Protein AF-A0A2G4SIS1-F1 (afdb_monomer_lite)

Foldseek 3Di:
DDLPLPPDPPDDPVLVVLLVVLVVQLVVLVVVLCVLPPPDDPVPDDPLSVLVNVLSVLSNVLSVLLNVLSVVLQLDQVSQLCNQLVNLVSVLVNLLSVLVSLLVLLCVQVDPPDDQVPDPVSVVSVVLCVVSVVLSVQQVVQWDWDADSNRGIDTDGPCSSVVVVVVSSVVSVVVSVVSNVD

Structure (mmCIF, N/CA/C/O backbone):
data_AF-A0A2G4SIS1-F1
#
_entry.id   AF-A0A2G4SIS1-F1
#
loop_
_atom_site.group_PDB
_atom_site.id
_atom_site.type_symbol
_atom_site.label_atom_id
_atom_site.label_alt_id
_atom_site.label_comp_id
_atom_site.label_asym_id
_atom_site.label_entity_id
_atom_site.label_seq_id
_atom_site.pdbx_PDB_ins_code
_atom_site.Cartn_x
_atom_site.Cartn_y
_atom_site.Cartn_z
_atom_site.occupancy
_atom_site.B_iso_or_equiv
_atom_site.auth_seq_id
_atom_site.auth_comp_id
_atom_site.auth_asym_id
_atom_site.auth_atom_id
_atom_site.pdbx_PDB_model_num
ATOM 1 N N . MET A 1 1 ? 21.962 -3.592 -39.838 1.00 37.88 1 MET A N 1
ATOM 2 C CA . MET A 1 1 ? 22.804 -3.532 -38.623 1.00 37.88 1 MET A CA 1
ATOM 3 C C . MET A 1 1 ? 22.680 -4.882 -37.937 1.00 37.88 1 MET A C 1
ATOM 5 O O . MET A 1 1 ? 21.558 -5.377 -37.884 1.00 37.88 1 MET A O 1
ATOM 9 N N . PRO A 1 2 ? 23.788 -5.538 -37.568 1.00 36.59 2 PRO A N 1
ATOM 10 C CA . PRO A 1 2 ? 23.758 -6.927 -37.133 1.00 36.59 2 PRO A CA 1
ATOM 11 C C . PRO A 1 2 ? 23.025 -7.036 -35.794 1.00 36.59 2 PRO A C 1
ATOM 13 O O . PRO A 1 2 ? 23.248 -6.241 -34.886 1.00 36.59 2 PRO A O 1
ATOM 16 N N . ILE A 1 3 ? 22.136 -8.022 -35.703 1.00 45.38 3 ILE A N 1
ATOM 17 C CA . ILE A 1 3 ? 21.470 -8.433 -34.470 1.00 45.38 3 ILE A CA 1
ATOM 18 C C . ILE A 1 3 ? 22.521 -9.197 -33.661 1.00 45.38 3 ILE A C 1
ATOM 20 O O . ILE A 1 3 ? 22.703 -10.400 -33.830 1.00 45.38 3 ILE A O 1
ATOM 24 N N . THR A 1 4 ? 23.275 -8.490 -32.823 1.00 42.44 4 THR A N 1
ATOM 25 C CA . THR A 1 4 ? 24.039 -9.118 -31.744 1.00 42.44 4 THR A CA 1
ATOM 26 C C . THR A 1 4 ? 23.040 -9.649 -30.725 1.00 42.44 4 THR A C 1
ATOM 28 O O . THR A 1 4 ? 22.548 -8.905 -29.882 1.00 42.44 4 THR A O 1
ATOM 31 N N . ILE A 1 5 ? 22.725 -10.943 -30.823 1.00 48.41 5 ILE A N 1
ATOM 32 C CA . ILE A 1 5 ? 22.139 -11.718 -29.729 1.00 48.41 5 ILE A CA 1
ATOM 33 C C . ILE A 1 5 ? 23.216 -11.771 -28.636 1.00 48.41 5 ILE A C 1
ATOM 35 O O . ILE A 1 5 ? 24.057 -12.669 -28.612 1.00 48.41 5 ILE A O 1
ATOM 39 N N . ILE A 1 6 ? 23.252 -10.760 -27.768 1.00 47.78 6 ILE A N 1
ATOM 40 C CA . ILE A 1 6 ? 23.986 -10.847 -26.509 1.00 47.78 6 ILE A CA 1
ATOM 41 C C . ILE A 1 6 ? 23.133 -11.769 -25.641 1.00 47.78 6 ILE A C 1
ATOM 43 O O . ILE A 1 6 ? 22.176 -11.338 -25.010 1.00 47.78 6 ILE A O 1
ATOM 47 N N . SER A 1 7 ? 23.432 -13.067 -25.681 1.00 47.38 7 SER A N 1
ATOM 48 C CA . SER A 1 7 ? 22.955 -14.007 -24.672 1.00 47.38 7 SER A CA 1
ATOM 49 C C . SER A 1 7 ? 23.640 -13.631 -23.360 1.00 47.38 7 SER A C 1
ATOM 51 O O . SER A 1 7 ? 24.675 -14.206 -23.021 1.00 47.38 7 SER A O 1
ATOM 53 N N . SER A 1 8 ? 23.112 -12.639 -22.639 1.00 45.44 8 SER A N 1
ATOM 54 C CA . SER A 1 8 ? 23.436 -12.503 -21.226 1.00 45.44 8 SER A CA 1
ATOM 55 C C . SER A 1 8 ? 23.016 -13.806 -20.549 1.00 45.44 8 SER A C 1
ATOM 57 O O . SER A 1 8 ? 21.956 -14.376 -20.809 1.00 45.44 8 SER A O 1
ATOM 59 N N . THR A 1 9 ? 23.923 -14.368 -19.763 1.00 50.91 9 THR A N 1
ATOM 60 C CA . THR A 1 9 ? 23.692 -15.568 -18.967 1.00 50.91 9 THR A CA 1
ATOM 61 C C . THR A 1 9 ? 22.607 -15.276 -17.936 1.00 50.91 9 THR A C 1
ATOM 63 O O . THR A 1 9 ? 22.903 -14.844 -16.828 1.00 50.91 9 THR A O 1
ATOM 66 N N . GLN A 1 10 ? 21.346 -15.484 -18.304 1.00 55.84 10 GLN A N 1
ATOM 67 C CA . GLN A 1 10 ? 20.224 -15.392 -17.379 1.00 55.84 10 GLN A CA 1
ATOM 68 C C . GLN A 1 10 ? 20.322 -16.554 -16.371 1.00 55.84 10 GLN A C 1
ATOM 70 O O . GLN A 1 10 ? 20.465 -17.704 -16.803 1.00 55.84 10 GLN A O 1
ATOM 75 N N . PRO A 1 11 ? 20.250 -16.310 -15.045 1.00 63.62 11 PRO A N 1
ATOM 76 C CA . PRO A 1 11 ? 19.804 -15.085 -14.378 1.00 63.62 11 PRO A CA 1
ATOM 77 C C . PRO A 1 11 ? 20.931 -14.130 -13.958 1.00 63.62 11 PRO A C 1
ATOM 79 O O . PRO A 1 11 ? 21.941 -14.547 -13.391 1.00 63.62 11 PRO A O 1
ATOM 82 N N . ASP A 1 12 ? 20.683 -12.829 -14.113 1.00 76.50 12 ASP A N 1
ATOM 83 C CA . ASP A 1 12 ? 21.503 -11.794 -13.485 1.00 76.50 12 ASP A CA 1
ATOM 84 C C . ASP A 1 12 ? 21.413 -11.877 -11.956 1.00 76.50 12 ASP A C 1
ATOM 86 O O . ASP A 1 12 ? 20.371 -12.215 -11.381 1.00 76.50 12 ASP A O 1
ATOM 90 N N . GLY A 1 13 ? 22.492 -11.497 -11.265 1.00 83.25 13 GLY A N 1
ATOM 91 C CA . GLY A 1 13 ? 22.544 -11.528 -9.799 1.00 83.25 13 GLY A CA 1
ATOM 92 C C . GLY A 1 13 ? 21.432 -10.709 -9.126 1.00 83.25 13 GLY A C 1
ATOM 93 O O . GLY A 1 13 ? 20.926 -11.109 -8.078 1.00 83.25 13 GLY A O 1
ATOM 94 N N . GLY A 1 14 ? 21.000 -9.606 -9.750 1.00 83.12 14 GLY A N 1
ATOM 95 C CA . GLY A 1 14 ? 19.896 -8.774 -9.263 1.00 83.12 14 GLY A CA 1
ATOM 96 C C . GLY A 1 14 ? 18.536 -9.475 -9.323 1.00 83.12 14 GLY A C 1
ATOM 97 O O . GLY A 1 14 ? 17.776 -9.431 -8.355 1.00 83.12 14 GLY A O 1
ATOM 98 N N . GLU A 1 15 ? 18.246 -10.189 -10.414 1.00 83.50 15 GLU A N 1
ATOM 99 C CA . GLU A 1 15 ? 17.011 -10.968 -10.531 1.00 83.50 15 GLU A CA 1
ATOM 100 C C . GLU A 1 15 ? 16.983 -12.137 -9.550 1.00 83.50 15 GLU A C 1
ATOM 102 O O . GLU A 1 15 ? 15.949 -12.417 -8.939 1.00 83.50 15 GLU A O 1
ATOM 107 N N . LEU A 1 16 ? 18.119 -12.822 -9.385 1.00 88.00 16 LEU A N 1
ATOM 108 C CA . LEU A 1 16 ? 18.242 -13.916 -8.428 1.00 88.00 16 LEU A CA 1
ATOM 109 C C . LEU A 1 16 ? 18.005 -13.417 -6.997 1.00 88.00 16 LEU A C 1
ATOM 111 O O . LEU A 1 16 ? 17.224 -14.019 -6.260 1.00 88.00 16 LEU A O 1
ATOM 115 N N . ALA A 1 17 ? 18.617 -12.292 -6.620 1.00 89.69 17 ALA A N 1
ATOM 116 C CA . ALA A 1 17 ? 18.416 -11.679 -5.311 1.00 89.69 17 ALA A CA 1
ATOM 117 C C . ALA A 1 17 ? 16.946 -11.289 -5.082 1.00 89.69 17 ALA A C 1
ATOM 119 O O . ALA A 1 17 ? 16.380 -11.622 -4.039 1.00 89.69 17 ALA A O 1
ATOM 120 N N . ALA A 1 18 ? 16.294 -10.661 -6.068 1.00 89.06 18 ALA A N 1
ATOM 121 C CA . ALA A 1 18 ? 14.877 -10.305 -5.983 1.00 89.06 18 ALA A CA 1
ATOM 122 C C . ALA A 1 18 ? 13.976 -11.541 -5.802 1.00 89.06 18 ALA A C 1
ATOM 124 O O . ALA A 1 18 ? 13.067 -11.530 -4.970 1.00 89.06 18 ALA A O 1
ATOM 125 N N . LYS A 1 19 ? 14.255 -12.637 -6.523 1.00 90.50 19 LYS A N 1
ATOM 126 C CA . LYS A 1 19 ? 13.522 -13.908 -6.389 1.00 90.50 19 LYS A CA 1
ATOM 127 C C . LYS A 1 19 ? 13.690 -14.512 -4.993 1.00 90.50 19 LYS A C 1
ATOM 129 O O . LYS A 1 19 ? 12.699 -14.916 -4.388 1.00 90.50 19 LYS A O 1
ATOM 134 N N . LEU A 1 20 ? 14.909 -14.526 -4.450 1.00 93.62 20 LEU A N 1
ATOM 135 C CA . LEU A 1 20 ? 15.186 -15.046 -3.105 1.00 93.62 20 LEU A CA 1
ATOM 136 C C . LEU A 1 20 ? 14.490 -14.228 -2.007 1.00 93.62 20 LEU A C 1
ATOM 138 O O . LEU A 1 20 ? 13.889 -14.806 -1.101 1.00 93.62 20 LEU A O 1
ATOM 142 N N . VAL A 1 21 ? 14.513 -12.896 -2.105 1.00 93.69 21 VAL A N 1
ATOM 143 C CA . VAL A 1 21 ? 13.834 -12.006 -1.146 1.00 93.69 21 VAL A CA 1
ATOM 144 C C . VAL A 1 21 ? 12.315 -12.189 -1.198 1.00 93.69 21 VAL A C 1
ATOM 146 O O . VAL A 1 21 ? 11.660 -12.284 -0.156 1.00 93.69 21 VAL A O 1
ATOM 149 N N . SER A 1 22 ? 11.736 -12.290 -2.396 1.00 94.06 22 SER A N 1
ATOM 150 C CA . SER A 1 22 ? 10.300 -12.539 -2.564 1.00 94.06 22 SER A CA 1
ATOM 151 C C . SER A 1 22 ? 9.888 -13.913 -2.023 1.00 94.06 22 SER A C 1
ATOM 153 O O . SER A 1 22 ? 8.883 -14.021 -1.322 1.00 94.06 22 SER A O 1
ATOM 155 N N . LEU A 1 23 ? 10.700 -14.952 -2.245 1.00 94.38 23 LEU A N 1
ATOM 156 C CA . LEU A 1 23 ? 10.468 -16.280 -1.670 1.00 94.38 23 LEU A CA 1
ATOM 157 C C . LEU A 1 23 ? 10.498 -16.245 -0.142 1.00 94.38 23 LEU A C 1
ATOM 159 O O . LEU A 1 23 ? 9.550 -16.698 0.497 1.00 94.38 23 LEU A O 1
ATOM 163 N N . PHE A 1 24 ? 11.535 -15.651 0.445 1.00 95.88 24 PHE A N 1
ATOM 164 C CA . PHE A 1 24 ? 11.657 -15.535 1.895 1.00 95.88 24 PHE A CA 1
ATOM 165 C C . PHE A 1 24 ? 10.510 -14.724 2.518 1.00 95.88 24 PHE A C 1
ATOM 167 O O . PHE A 1 24 ? 9.927 -15.121 3.523 1.00 95.88 24 PHE A O 1
ATOM 174 N N . SER A 1 25 ? 10.130 -13.600 1.912 1.00 94.88 25 SER A N 1
ATOM 175 C CA . SER A 1 25 ? 9.014 -12.792 2.419 1.00 94.88 25 SER A CA 1
ATOM 176 C C . SER A 1 25 ? 7.668 -13.516 2.304 1.00 94.88 25 SER A C 1
ATOM 178 O O . SER A 1 25 ? 6.862 -13.449 3.233 1.00 94.88 25 SER A O 1
ATOM 180 N N . SER A 1 26 ? 7.427 -14.257 1.217 1.00 95.19 26 SER A N 1
ATOM 181 C CA . SER A 1 26 ? 6.195 -15.036 1.040 1.00 95.19 26 SER A CA 1
ATOM 182 C C . SER A 1 26 ? 6.049 -16.152 2.084 1.00 95.19 26 SER A C 1
ATOM 184 O O . SER A 1 26 ? 4.962 -16.324 2.644 1.00 95.19 26 SER A O 1
ATOM 186 N N . THR A 1 27 ? 7.139 -16.855 2.421 1.00 95.31 27 THR A N 1
ATOM 187 C CA . THR A 1 27 ? 7.121 -17.904 3.450 1.00 95.31 27 THR A CA 1
ATOM 188 C C . THR A 1 27 ? 6.870 -17.301 4.825 1.00 95.31 27 THR A C 1
ATOM 190 O O . THR A 1 27 ? 5.964 -17.753 5.526 1.00 95.31 27 THR A O 1
ATOM 193 N N . VAL A 1 28 ? 7.562 -16.215 5.180 1.00 96.12 28 VAL A N 1
ATOM 194 C CA . VAL A 1 28 ? 7.344 -15.500 6.447 1.00 96.12 28 VAL A CA 1
ATOM 195 C C . VAL A 1 28 ? 5.895 -15.024 6.575 1.00 96.12 28 VAL A C 1
ATOM 197 O O . VAL A 1 28 ? 5.261 -15.274 7.600 1.00 96.12 28 VAL A O 1
ATOM 200 N N . LEU A 1 29 ? 5.328 -14.398 5.538 1.00 94.44 29 LEU A N 1
ATOM 201 C CA . LEU A 1 29 ? 3.934 -13.939 5.555 1.00 94.44 29 LEU A CA 1
ATOM 202 C C . LEU A 1 29 ? 2.946 -15.098 5.733 1.00 94.44 29 LEU A C 1
ATOM 204 O O . LEU A 1 29 ? 1.999 -14.967 6.508 1.00 94.44 29 LEU A O 1
ATOM 208 N N . SER A 1 30 ? 3.182 -16.234 5.071 1.00 93.75 30 SER A N 1
ATOM 209 C CA . SER A 1 30 ? 2.323 -17.419 5.197 1.00 93.75 30 SER A CA 1
ATOM 210 C C . SER A 1 30 ? 2.350 -18.013 6.613 1.00 93.75 30 SER A C 1
ATOM 212 O O . SER A 1 30 ? 1.297 -18.323 7.175 1.00 93.75 30 SER A O 1
ATOM 214 N N . VAL A 1 31 ? 3.531 -18.081 7.238 1.00 95.25 31 VAL A N 1
ATOM 215 C CA . VAL A 1 31 ? 3.695 -18.562 8.618 1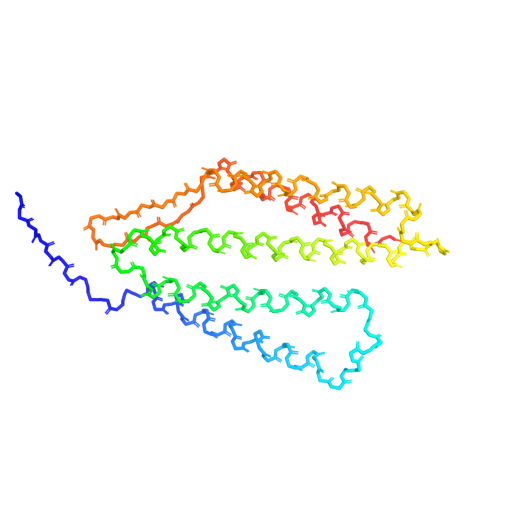.00 95.25 31 VAL A CA 1
ATOM 216 C C . VAL A 1 31 ? 3.018 -17.608 9.598 1.00 95.25 31 VAL A C 1
ATOM 218 O O . VAL A 1 31 ? 2.246 -18.046 10.450 1.00 95.25 31 VAL A O 1
ATOM 221 N N . LEU A 1 32 ? 3.246 -16.298 9.460 1.00 93.25 32 LEU A N 1
ATOM 222 C CA . LEU A 1 32 ? 2.619 -15.288 10.314 1.00 93.25 32 LEU A CA 1
ATOM 223 C C . LEU A 1 32 ? 1.093 -15.303 10.192 1.00 93.25 32 LEU A C 1
ATOM 225 O O . LEU A 1 32 ? 0.404 -15.189 11.207 1.00 93.25 32 LEU A O 1
ATOM 229 N N . TYR A 1 33 ? 0.565 -15.479 8.978 1.00 93.44 33 TYR A N 1
ATOM 230 C CA . TYR A 1 33 ? -0.869 -15.638 8.755 1.00 93.44 33 TYR A CA 1
ATOM 231 C C . TYR A 1 33 ? -1.408 -16.873 9.486 1.00 93.44 33 TYR A C 1
ATOM 233 O O . TYR A 1 33 ? -2.352 -16.750 10.268 1.00 93.44 33 TYR A O 1
ATOM 241 N N . GLY A 1 34 ? -0.755 -18.030 9.324 1.00 91.25 34 GLY A N 1
ATOM 242 C CA . GLY A 1 34 ? -1.124 -19.276 10.000 1.00 91.25 34 GLY A CA 1
ATOM 243 C C . GLY A 1 34 ? -1.148 -19.135 11.523 1.00 91.25 34 GLY A C 1
ATOM 244 O O . GLY A 1 34 ? -2.172 -19.411 12.151 1.00 91.25 34 GLY A O 1
ATOM 245 N N . VAL A 1 35 ? -0.074 -18.595 12.110 1.00 92.00 35 VAL A N 1
ATOM 246 C CA . VAL A 1 35 ? 0.022 -18.317 13.554 1.00 92.00 35 VAL A CA 1
ATOM 247 C C . VAL A 1 35 ? -1.085 -17.365 14.012 1.00 92.00 35 VAL A C 1
ATOM 249 O O . VAL A 1 35 ? -1.672 -17.561 15.074 1.00 92.00 35 VAL A O 1
ATOM 252 N N . LYS A 1 36 ? -1.421 -16.347 13.209 1.00 88.31 36 LYS A N 1
ATOM 253 C CA . LYS A 1 36 ? -2.461 -15.367 13.550 1.00 88.31 36 LYS A CA 1
ATOM 254 C C . LYS A 1 36 ? -3.874 -15.948 13.505 1.00 88.31 36 LYS A C 1
ATOM 256 O O . LYS A 1 36 ? -4.735 -15.485 14.252 1.00 88.31 36 LYS A O 1
ATOM 261 N N . THR A 1 37 ? -4.113 -16.921 12.630 1.00 90.56 37 THR A N 1
ATOM 262 C CA . THR A 1 37 ? -5.403 -17.614 12.484 1.00 90.56 37 THR A CA 1
ATOM 263 C C . THR A 1 37 ? -5.563 -18.827 13.400 1.00 90.56 37 THR A C 1
ATOM 265 O O . THR A 1 37 ? -6.666 -19.365 13.510 1.00 90.56 37 THR A O 1
ATOM 268 N N . TYR A 1 38 ? -4.494 -19.252 14.079 1.00 87.38 38 TYR A N 1
ATOM 269 C CA . TYR A 1 38 ? -4.519 -20.429 14.938 1.00 87.38 38 TYR A CA 1
ATOM 270 C C . TYR A 1 38 ? -5.528 -20.260 16.085 1.00 87.38 38 TYR A C 1
ATOM 272 O O . TYR A 1 38 ? -5.451 -19.313 16.866 1.00 87.38 38 TYR A O 1
ATOM 280 N N . ASN A 1 39 ? -6.479 -21.197 16.180 1.00 83.38 39 ASN A N 1
ATOM 281 C CA . ASN A 1 39 ? -7.523 -21.242 17.213 1.00 83.38 39 ASN A CA 1
ATOM 282 C C . ASN A 1 39 ? -8.468 -20.015 17.237 1.00 83.38 39 ASN A C 1
ATOM 284 O O . ASN A 1 39 ? -8.991 -19.617 18.278 1.00 83.38 39 ASN A O 1
ATOM 288 N N . VAL A 1 40 ? -8.701 -19.385 16.081 1.00 84.75 40 VAL A N 1
ATOM 289 C CA . VAL A 1 40 ? -9.606 -18.234 15.971 1.00 84.75 40 VAL A CA 1
ATOM 290 C C . VAL A 1 40 ? -11.002 -18.669 15.527 1.00 84.75 40 VAL A C 1
ATOM 292 O O . VAL A 1 40 ? -11.191 -19.240 14.456 1.00 84.75 40 VAL A O 1
ATOM 295 N N . GLN A 1 41 ? -12.021 -18.319 16.315 1.00 84.12 41 GLN A N 1
ATOM 296 C CA . GLN A 1 41 ? -13.419 -18.472 15.913 1.00 84.12 41 GLN A CA 1
ATOM 297 C C . GLN A 1 41 ? -13.837 -17.337 14.966 1.00 84.12 41 GLN A C 1
ATOM 299 O O . GLN A 1 41 ? -14.132 -16.221 15.404 1.00 84.12 41 GLN A O 1
ATOM 304 N N . PHE A 1 42 ? -13.904 -17.621 13.660 1.00 81.94 42 PHE A N 1
ATOM 305 C CA . PHE A 1 42 ? -14.175 -16.609 12.627 1.00 81.94 42 PHE A CA 1
ATOM 306 C C . PHE A 1 42 ? -15.502 -15.851 12.803 1.00 81.94 42 PHE A C 1
ATOM 308 O O . PHE A 1 42 ? -15.604 -14.683 12.431 1.00 81.94 42 PHE A O 1
ATOM 315 N N . LYS A 1 43 ? -16.504 -16.485 13.426 1.00 78.75 43 LYS A N 1
ATOM 316 C CA . LYS A 1 43 ? -17.851 -15.927 13.625 1.00 78.75 43 LYS A CA 1
ATOM 317 C C . LYS A 1 43 ? -17.886 -14.679 14.520 1.00 78.75 43 LYS A C 1
ATOM 319 O O . LYS A 1 43 ? -18.771 -13.848 14.354 1.00 78.75 43 LYS A O 1
ATOM 324 N N . TYR A 1 44 ? -16.930 -14.528 15.439 1.00 78.75 44 TYR A N 1
ATOM 325 C CA . TYR A 1 44 ? -16.900 -13.434 16.425 1.00 78.75 44 TYR A CA 1
ATOM 326 C C . TYR A 1 44 ? -15.759 -12.435 16.182 1.00 78.75 44 TYR A C 1
ATOM 328 O O . TYR A 1 44 ? -15.379 -11.668 17.070 1.00 78.75 44 TYR A O 1
ATOM 336 N N . LEU A 1 45 ? -15.170 -12.443 14.984 1.00 82.56 45 LEU A N 1
ATOM 337 C CA . LEU A 1 45 ? -14.076 -11.541 14.647 1.00 82.56 45 LEU A CA 1
ATOM 338 C C . LEU A 1 45 ? -14.563 -10.096 14.509 1.00 82.56 45 LEU A C 1
ATOM 340 O O . LEU A 1 45 ? -15.470 -9.791 13.737 1.00 82.56 45 LEU A O 1
ATOM 344 N N . SER A 1 46 ? -13.904 -9.182 15.225 1.00 86.19 46 SER A N 1
ATOM 345 C CA . SER A 1 46 ? -14.119 -7.749 15.044 1.00 86.19 46 SER A CA 1
ATOM 346 C C . SER A 1 46 ? -13.664 -7.295 13.654 1.00 86.19 46 SER A C 1
ATOM 348 O O . SER A 1 46 ? -12.730 -7.851 13.072 1.00 86.19 46 SER A O 1
ATOM 350 N N . TYR A 1 47 ? -14.290 -6.234 13.142 1.00 86.19 47 TYR A N 1
ATOM 351 C CA . TYR A 1 47 ? -13.970 -5.652 11.834 1.00 86.19 47 TYR A CA 1
ATOM 352 C C . TYR A 1 47 ? -12.472 -5.324 11.678 1.00 86.19 47 TYR A C 1
ATOM 354 O O . TYR A 1 47 ? -11.861 -5.651 10.664 1.00 86.19 47 TYR A O 1
ATOM 362 N N . SER A 1 48 ? -11.826 -4.796 12.726 1.00 86.12 48 SER A N 1
ATOM 363 C CA . SER A 1 48 ? -10.384 -4.514 12.701 1.00 86.12 48 SER A CA 1
ATOM 364 C C . SER A 1 48 ? -9.524 -5.768 12.511 1.00 86.12 48 SER A C 1
ATOM 366 O O . SER A 1 48 ? -8.447 -5.678 11.929 1.00 86.12 48 SER A O 1
ATOM 368 N N . ARG A 1 49 ? -9.951 -6.935 13.019 1.00 89.00 49 ARG A N 1
ATOM 369 C CA . ARG A 1 49 ? -9.205 -8.191 12.838 1.00 89.00 49 ARG A CA 1
ATOM 370 C C . ARG A 1 49 ? -9.364 -8.730 11.417 1.00 89.00 49 ARG A C 1
ATOM 372 O O . ARG A 1 49 ? -8.381 -9.209 10.865 1.00 89.00 49 ARG A O 1
ATOM 379 N N . TRP A 1 50 ? -10.543 -8.581 10.811 1.00 91.19 50 TRP A N 1
ATOM 380 C CA . TRP A 1 50 ? -10.760 -8.903 9.395 1.00 91.19 50 TRP A CA 1
ATOM 381 C C . TRP A 1 50 ? -9.846 -8.099 8.468 1.00 91.19 50 TRP A C 1
ATOM 383 O O . TRP A 1 50 ? -9.218 -8.678 7.587 1.00 91.19 50 TRP A O 1
ATOM 393 N N . LEU A 1 51 ? -9.696 -6.794 8.715 1.00 91.44 51 LEU A N 1
ATOM 394 C CA . LEU A 1 51 ? -8.787 -5.944 7.936 1.00 91.44 51 LEU A CA 1
ATOM 395 C C . LEU A 1 51 ? -7.320 -6.383 8.051 1.00 91.44 51 LEU A C 1
ATOM 397 O O . LEU A 1 51 ? -6.606 -6.382 7.055 1.00 91.44 51 LEU A O 1
ATOM 401 N N . ILE A 1 52 ? -6.873 -6.815 9.237 1.00 92.12 52 ILE A N 1
ATOM 402 C CA . ILE A 1 52 ? -5.515 -7.359 9.413 1.00 92.12 52 ILE A CA 1
ATOM 403 C C . ILE A 1 52 ? -5.343 -8.657 8.617 1.00 92.12 52 ILE A C 1
ATOM 405 O O . ILE A 1 52 ? -4.328 -8.832 7.951 1.00 92.12 52 ILE A O 1
ATOM 409 N N . LEU A 1 53 ? -6.316 -9.572 8.670 1.00 92.75 53 LEU A N 1
ATOM 410 C CA . LEU A 1 53 ? -6.248 -10.822 7.907 1.00 92.75 53 LEU A CA 1
ATOM 411 C C . LEU A 1 53 ? -6.196 -10.554 6.397 1.00 92.75 53 LEU A C 1
ATOM 413 O O . LEU A 1 53 ? -5.389 -11.163 5.700 1.00 92.75 53 LEU A O 1
ATOM 417 N N . LEU A 1 54 ? -6.993 -9.600 5.909 1.00 93.38 54 LEU A N 1
ATOM 418 C CA . LEU A 1 54 ? -6.959 -9.161 4.515 1.00 93.38 54 LEU A CA 1
ATOM 419 C C . LEU A 1 54 ? -5.603 -8.550 4.136 1.00 93.38 54 LEU A C 1
ATOM 421 O O . LEU A 1 54 ? -5.095 -8.824 3.053 1.00 93.38 54 LEU A O 1
ATOM 425 N N . LEU A 1 55 ? -4.991 -7.772 5.035 1.00 94.12 55 LEU A N 1
ATOM 426 C CA . LEU A 1 55 ? -3.672 -7.178 4.817 1.00 94.12 55 LEU A CA 1
ATOM 427 C C . LEU A 1 55 ? -2.594 -8.247 4.591 1.00 94.12 55 LEU A C 1
ATOM 429 O O . LEU A 1 55 ? -1.784 -8.113 3.673 1.00 94.12 55 LEU A O 1
ATOM 433 N N . TYR A 1 56 ? -2.602 -9.318 5.391 1.00 93.88 56 TYR A N 1
ATOM 434 C CA . TYR A 1 56 ? -1.674 -10.440 5.220 1.00 93.88 56 TYR A CA 1
ATOM 435 C C . TYR A 1 56 ? -1.854 -11.130 3.863 1.00 93.88 56 TYR A C 1
ATOM 437 O O . TYR A 1 56 ? -0.864 -11.399 3.187 1.00 93.88 56 TYR A O 1
ATOM 445 N N . ILE A 1 57 ? -3.102 -11.368 3.443 1.00 94.62 57 ILE A N 1
ATOM 446 C CA . ILE A 1 57 ? -3.412 -12.003 2.153 1.00 94.62 57 ILE A CA 1
ATOM 447 C C . ILE A 1 57 ? -2.955 -11.121 0.985 1.00 94.62 57 ILE A C 1
ATOM 449 O O . ILE A 1 57 ? -2.299 -11.615 0.072 1.00 94.62 57 ILE A O 1
ATOM 453 N N . LEU A 1 58 ? -3.249 -9.816 1.019 1.00 95.06 58 LEU A N 1
ATOM 454 C CA . LEU A 1 58 ? -2.830 -8.875 -0.027 1.00 95.06 58 LEU A CA 1
ATOM 455 C C . LEU A 1 58 ? -1.307 -8.755 -0.115 1.00 95.06 58 LEU A C 1
ATOM 457 O O . LEU A 1 58 ? -0.757 -8.754 -1.213 1.00 95.06 58 LEU A O 1
ATOM 461 N N . SER A 1 59 ? -0.624 -8.711 1.031 1.00 94.50 59 SER A N 1
ATOM 462 C CA . SER A 1 59 ? 0.841 -8.635 1.082 1.00 94.50 59 SER A CA 1
ATOM 463 C C . SER A 1 59 ? 1.485 -9.904 0.524 1.00 94.50 59 SER A C 1
ATOM 465 O O . SER A 1 59 ? 2.467 -9.827 -0.207 1.00 94.50 59 SER A O 1
ATOM 467 N N . TRP A 1 60 ? 0.915 -11.074 0.830 1.00 95.38 60 TRP A N 1
ATOM 468 C CA . TRP A 1 60 ? 1.361 -12.347 0.266 1.00 95.38 60 TRP A CA 1
ATOM 469 C C . TRP A 1 60 ? 1.113 -12.413 -1.246 1.00 95.38 60 TRP A C 1
ATOM 471 O O . TRP A 1 60 ? 2.004 -12.791 -2.002 1.00 95.38 60 TRP A O 1
ATOM 481 N N . ALA A 1 61 ? -0.062 -11.979 -1.709 1.00 94.88 61 ALA A N 1
ATOM 482 C CA . ALA A 1 61 ? -0.360 -11.913 -3.136 1.00 94.88 61 ALA A CA 1
ATOM 483 C C . ALA A 1 61 ? 0.610 -10.967 -3.863 1.00 94.88 61 ALA A C 1
ATOM 485 O O . ALA A 1 61 ? 1.107 -11.306 -4.931 1.00 94.88 61 ALA A O 1
ATOM 486 N N . PHE A 1 62 ? 0.942 -9.817 -3.271 1.00 94.06 62 PHE A N 1
ATOM 487 C CA . PHE A 1 62 ? 1.911 -8.874 -3.829 1.00 94.06 62 PHE A CA 1
ATOM 488 C C . PHE A 1 62 ? 3.303 -9.492 -4.015 1.00 94.06 62 PHE A C 1
ATOM 490 O O . PHE A 1 62 ? 3.880 -9.373 -5.097 1.00 94.06 62 PHE A O 1
ATOM 497 N N . THR A 1 63 ? 3.837 -10.188 -3.006 1.00 94.25 63 THR A N 1
ATOM 498 C CA . THR A 1 63 ? 5.176 -10.797 -3.099 1.00 94.25 63 THR A CA 1
ATOM 499 C C . THR A 1 63 ? 5.219 -11.948 -4.102 1.00 94.25 63 THR A C 1
ATOM 501 O O . THR A 1 63 ? 6.1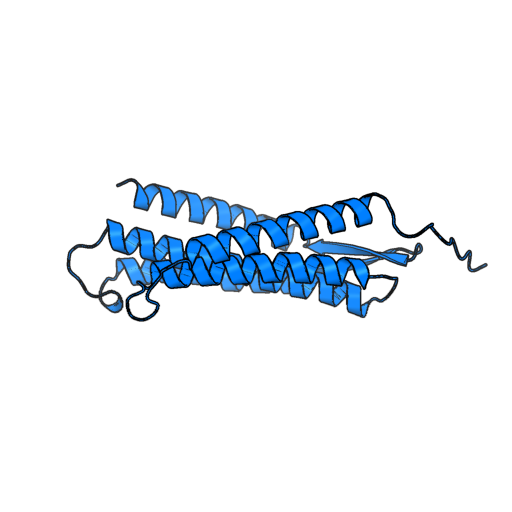67 -12.041 -4.885 1.00 94.25 63 THR A O 1
ATOM 504 N N . VAL A 1 64 ? 4.175 -12.781 -4.147 1.00 93.62 64 VAL A N 1
ATOM 505 C CA . VAL A 1 64 ? 4.062 -13.881 -5.118 1.00 93.62 64 VAL A CA 1
ATOM 506 C C . VAL A 1 64 ? 3.922 -13.350 -6.544 1.00 93.62 64 VAL A C 1
ATOM 508 O O . VAL A 1 64 ? 4.642 -13.798 -7.435 1.00 93.62 64 VAL A O 1
ATOM 511 N N . MET A 1 65 ? 3.048 -12.366 -6.769 1.00 93.12 65 MET A N 1
ATOM 512 C CA . MET A 1 65 ? 2.865 -11.777 -8.097 1.00 93.12 65 MET A CA 1
ATOM 513 C C . MET A 1 65 ? 4.147 -11.105 -8.584 1.00 93.12 65 MET A C 1
ATOM 515 O O . MET A 1 65 ? 4.545 -11.338 -9.720 1.00 93.12 65 MET A O 1
ATOM 519 N N . SER A 1 66 ? 4.838 -10.350 -7.726 1.00 90.94 66 SER A N 1
ATOM 520 C CA . SER A 1 66 ? 6.123 -9.729 -8.067 1.00 90.94 66 SER A CA 1
ATOM 521 C C . SER A 1 66 ? 7.165 -10.766 -8.514 1.00 90.94 66 SER A C 1
ATOM 523 O O . SER A 1 66 ? 7.792 -10.609 -9.560 1.00 90.94 66 SER A O 1
ATOM 525 N N . MET A 1 67 ? 7.289 -11.889 -7.795 1.00 91.31 67 MET A N 1
ATOM 526 C CA . MET A 1 67 ? 8.199 -12.979 -8.172 1.00 91.31 67 MET A CA 1
ATOM 527 C C . MET A 1 67 ? 7.864 -13.593 -9.543 1.00 91.31 67 MET A C 1
ATOM 529 O O . MET A 1 67 ? 8.764 -13.831 -10.358 1.00 91.31 67 MET A O 1
ATOM 533 N N . LEU A 1 68 ? 6.580 -13.869 -9.795 1.00 91.12 68 LEU A N 1
ATOM 534 C CA . LEU A 1 68 ? 6.117 -14.431 -11.065 1.00 91.12 68 LEU A CA 1
ATOM 535 C C . LEU A 1 68 ? 6.412 -13.471 -12.220 1.00 91.12 68 LEU A C 1
ATOM 537 O O . LEU A 1 68 ? 6.994 -13.870 -13.227 1.00 91.12 68 LEU A O 1
ATOM 541 N N . LEU A 1 69 ? 6.081 -12.196 -12.032 1.00 89.06 69 LEU A N 1
ATOM 542 C CA . LEU A 1 69 ? 6.230 -11.148 -13.033 1.00 89.06 69 LEU A CA 1
ATOM 543 C C . LEU A 1 69 ? 7.697 -10.929 -13.421 1.00 89.06 69 LEU A C 1
ATOM 545 O O . LEU A 1 69 ? 8.007 -10.942 -14.613 1.00 89.06 69 LEU A O 1
ATOM 549 N N . VAL A 1 70 ? 8.610 -10.878 -12.441 1.00 85.69 70 VAL A N 1
ATOM 550 C CA . VAL A 1 70 ? 10.067 -10.812 -12.677 1.00 85.69 70 VAL A CA 1
ATOM 551 C C . VAL A 1 70 ? 10.560 -12.000 -13.510 1.00 85.69 70 VAL A C 1
ATOM 553 O O . VAL A 1 70 ? 11.417 -11.840 -14.368 1.00 85.69 70 VAL A O 1
ATOM 556 N N . THR A 1 71 ? 10.002 -13.196 -13.315 1.00 85.75 71 THR A N 1
ATOM 557 C CA . THR A 1 71 ? 10.410 -14.395 -14.072 1.00 85.75 71 THR A CA 1
ATOM 558 C C . THR A 1 71 ? 9.889 -14.390 -15.513 1.00 85.75 71 THR A C 1
ATOM 560 O O . THR A 1 71 ? 10.520 -14.949 -16.406 1.00 85.75 71 THR A O 1
ATOM 563 N N . THR A 1 72 ? 8.746 -13.748 -15.759 1.00 84.94 72 THR A N 1
ATOM 564 C CA . THR A 1 72 ? 8.095 -13.691 -17.081 1.00 84.94 72 THR A CA 1
ATOM 565 C C . THR A 1 72 ? 8.545 -12.521 -17.960 1.00 84.94 72 THR A C 1
ATOM 567 O O . THR A 1 72 ? 8.046 -12.361 -19.078 1.00 84.94 72 THR A O 1
ATOM 570 N N . ASN A 1 73 ? 9.478 -11.697 -17.480 1.00 79.88 73 ASN A N 1
ATOM 571 C CA . ASN A 1 73 ? 9.871 -10.431 -18.096 1.00 79.88 73 ASN A CA 1
ATOM 572 C C . ASN A 1 73 ? 10.958 -10.564 -19.185 1.00 79.88 73 ASN A C 1
ATOM 574 O O . ASN A 1 73 ? 11.795 -9.684 -19.365 1.00 79.88 73 ASN A O 1
ATOM 578 N N . ASN A 1 74 ? 10.965 -11.685 -19.908 1.00 78.31 74 ASN A N 1
ATOM 579 C CA . ASN A 1 74 ? 12.035 -12.053 -20.833 1.00 78.31 74 ASN A CA 1
ATOM 580 C C . ASN A 1 74 ? 11.836 -11.423 -22.227 1.00 78.31 74 ASN A C 1
ATOM 582 O O . ASN A 1 74 ? 11.471 -12.113 -23.179 1.00 78.31 74 ASN A O 1
ATOM 586 N N . GLY A 1 75 ? 11.976 -10.098 -22.334 1.00 75.56 75 GLY A N 1
ATOM 587 C CA . GLY A 1 75 ? 11.837 -9.357 -23.597 1.00 75.56 75 GLY A CA 1
ATOM 588 C C . GLY A 1 75 ? 10.400 -9.196 -24.116 1.00 75.56 75 GLY A C 1
ATOM 589 O O . GLY A 1 75 ? 10.200 -8.746 -25.244 1.00 75.56 75 GLY A O 1
ATOM 590 N N . ASN A 1 76 ? 9.385 -9.543 -23.317 1.00 83.25 76 ASN A N 1
ATOM 591 C CA . ASN A 1 76 ? 7.979 -9.372 -23.686 1.00 83.25 76 ASN A CA 1
ATOM 592 C C . ASN A 1 76 ? 7.406 -8.065 -23.112 1.00 83.25 76 ASN A C 1
ATOM 594 O O . ASN A 1 76 ? 7.283 -7.905 -21.895 1.00 83.25 76 ASN A O 1
ATOM 598 N N . PHE A 1 77 ? 6.982 -7.153 -23.993 1.00 85.94 77 PHE A N 1
ATOM 599 C CA . PHE A 1 77 ? 6.409 -5.859 -23.602 1.00 85.94 77 PHE A CA 1
ATOM 600 C C . PHE A 1 77 ? 5.120 -6.002 -22.795 1.00 85.94 77 PHE A C 1
ATOM 602 O O . PHE A 1 77 ? 4.897 -5.257 -21.843 1.00 85.94 77 PHE A O 1
ATOM 609 N N . THR A 1 78 ? 4.284 -6.988 -23.122 1.00 87.88 78 THR A N 1
ATOM 610 C CA . THR A 1 78 ? 3.032 -7.212 -22.396 1.00 87.88 78 THR A CA 1
ATOM 611 C C . THR A 1 78 ? 3.302 -7.637 -20.956 1.00 87.88 78 THR A C 1
ATOM 613 O O . THR A 1 78 ? 2.683 -7.096 -20.044 1.00 87.88 78 THR A O 1
ATOM 616 N N . SER A 1 79 ? 4.264 -8.538 -20.729 1.00 88.56 79 SER A N 1
ATOM 617 C CA . SER A 1 79 ? 4.684 -8.923 -19.375 1.00 88.56 79 SER A CA 1
ATOM 618 C C . SER A 1 79 ? 5.235 -7.725 -18.597 1.00 88.56 79 SER A C 1
ATOM 620 O O . SER A 1 79 ? 4.890 -7.540 -17.433 1.00 88.56 79 SER A O 1
ATOM 622 N N . CYS A 1 80 ? 6.033 -6.876 -19.247 1.00 88.50 80 CYS A N 1
ATOM 623 C CA . CYS A 1 80 ? 6.603 -5.660 -18.663 1.00 88.50 80 CYS A CA 1
ATOM 624 C C . CYS A 1 80 ? 5.522 -4.663 -18.200 1.00 88.50 80 CYS A C 1
ATOM 626 O O . CYS A 1 80 ? 5.532 -4.199 -17.059 1.00 88.50 80 CYS A O 1
ATOM 628 N N . LEU A 1 81 ? 4.533 -4.386 -19.058 1.00 90.62 81 LEU A N 1
ATOM 629 C CA . LEU A 1 81 ? 3.406 -3.505 -18.741 1.00 90.62 81 LEU A CA 1
ATOM 630 C C . LEU A 1 81 ? 2.517 -4.089 -17.630 1.00 90.62 81 LEU A C 1
ATOM 632 O O . LEU A 1 81 ? 2.132 -3.387 -16.697 1.00 90.62 81 LEU A O 1
ATOM 636 N N . LEU A 1 82 ? 2.202 -5.385 -17.701 1.00 90.88 82 LEU A N 1
ATOM 637 C CA . LEU A 1 82 ? 1.417 -6.052 -16.662 1.00 90.88 82 LEU A CA 1
ATOM 638 C C . LEU A 1 82 ? 2.141 -6.041 -15.316 1.00 90.88 82 LEU A C 1
ATOM 640 O O . LEU A 1 82 ? 1.488 -5.916 -14.283 1.00 90.88 82 LEU A O 1
ATOM 644 N N . SER A 1 83 ? 3.473 -6.119 -15.328 1.00 90.94 83 SER A N 1
ATOM 645 C CA . SER A 1 83 ? 4.277 -6.101 -14.109 1.00 90.94 83 SER A CA 1
ATOM 646 C C . SER A 1 83 ? 4.069 -4.818 -13.311 1.00 90.94 83 SER A C 1
ATOM 648 O O . SER A 1 83 ? 3.759 -4.891 -12.123 1.00 90.94 83 SER A O 1
ATOM 650 N N . VAL A 1 84 ? 4.167 -3.659 -13.976 1.00 91.88 84 VAL A N 1
ATOM 651 C CA . VAL A 1 84 ? 3.963 -2.356 -13.326 1.00 91.88 84 VAL A CA 1
ATOM 652 C C . VAL A 1 84 ? 2.503 -2.144 -12.901 1.00 91.88 84 VAL A C 1
ATOM 654 O O . VAL A 1 84 ? 2.230 -1.725 -11.782 1.00 91.88 84 VAL A O 1
ATOM 657 N N . LEU A 1 85 ? 1.530 -2.523 -13.733 1.00 92.25 85 LEU A N 1
ATOM 658 C CA . LEU A 1 85 ? 0.115 -2.315 -13.402 1.00 92.25 85 LEU A CA 1
ATOM 659 C C . LEU A 1 85 ? -0.344 -3.178 -12.221 1.00 92.25 85 LEU A C 1
ATOM 661 O O . LEU A 1 85 ? -1.036 -2.696 -11.324 1.00 92.25 85 LEU A O 1
ATOM 665 N N . VAL A 1 86 ? 0.038 -4.456 -12.200 1.00 93.44 86 VAL A N 1
ATOM 666 C CA . VAL A 1 86 ? -0.341 -5.372 -11.117 1.00 93.44 86 VAL A CA 1
ATOM 667 C C . VAL A 1 86 ? 0.341 -4.974 -9.811 1.00 93.44 86 VAL A C 1
ATOM 669 O O . VAL A 1 86 ? -0.312 -5.013 -8.763 1.00 93.44 86 VAL A O 1
ATOM 672 N N . CYS A 1 87 ? 1.617 -4.563 -9.848 1.00 92.00 87 CYS A N 1
ATOM 673 C CA . CYS A 1 87 ? 2.296 -4.121 -8.634 1.00 92.00 87 CYS A CA 1
ATOM 674 C C . CYS A 1 87 ? 1.652 -2.855 -8.060 1.00 92.00 87 CYS A C 1
ATOM 676 O O . CYS A 1 87 ? 1.418 -2.801 -6.853 1.00 92.00 87 CYS A O 1
ATOM 678 N N . ASP A 1 88 ? 1.270 -1.900 -8.909 1.00 92.12 88 ASP A N 1
ATOM 679 C CA . ASP A 1 88 ? 0.635 -0.651 -8.484 1.00 92.12 88 ASP A CA 1
ATOM 680 C C . ASP A 1 88 ? -0.756 -0.893 -7.887 1.00 92.12 88 ASP A C 1
ATOM 682 O O . ASP A 1 88 ? -1.077 -0.379 -6.813 1.00 92.12 88 ASP A O 1
ATOM 686 N N . ILE A 1 89 ? -1.574 -1.740 -8.520 1.00 93.56 89 ILE A N 1
ATOM 687 C CA . ILE A 1 89 ? -2.911 -2.089 -8.017 1.00 93.56 89 ILE A CA 1
ATOM 688 C C . ILE A 1 89 ? -2.820 -2.764 -6.645 1.00 93.56 89 ILE A C 1
ATOM 690 O O . ILE A 1 89 ? -3.527 -2.375 -5.712 1.00 93.56 89 ILE A O 1
ATOM 694 N N . LEU A 1 90 ? -1.949 -3.766 -6.500 1.00 94.19 90 LEU A N 1
ATOM 695 C CA . LEU A 1 90 ? -1.784 -4.492 -5.239 1.00 94.19 90 LEU A CA 1
ATOM 696 C C . LEU A 1 90 ? -1.174 -3.608 -4.144 1.00 94.19 90 LEU A C 1
ATOM 698 O O . LEU A 1 90 ? -1.575 -3.705 -2.979 1.00 94.19 90 LEU A O 1
ATOM 702 N N . TYR A 1 91 ? -0.263 -2.703 -4.507 1.00 91.88 91 TYR A N 1
ATOM 703 C CA . TYR A 1 91 ? 0.278 -1.696 -3.600 1.00 91.88 91 TYR A CA 1
ATOM 704 C C . TYR A 1 91 ? -0.827 -0.774 -3.071 1.00 91.88 91 TYR A C 1
ATOM 706 O O . TYR A 1 91 ? -0.991 -0.620 -1.856 1.00 91.88 91 TYR A O 1
ATOM 714 N N . CYS A 1 92 ? -1.642 -0.209 -3.965 1.00 91.81 92 CYS A N 1
ATOM 715 C CA . CYS A 1 92 ? -2.737 0.681 -3.592 1.00 91.81 92 CYS A CA 1
ATOM 716 C C . CYS A 1 92 ? -3.813 -0.036 -2.774 1.00 91.81 92 CYS A C 1
ATOM 718 O O . CYS A 1 92 ? -4.265 0.506 -1.764 1.00 91.81 92 CYS A O 1
ATOM 720 N N . ALA A 1 93 ? -4.169 -1.272 -3.133 1.00 92.94 93 ALA A N 1
ATOM 721 C CA . ALA A 1 93 ? -5.091 -2.091 -2.351 1.00 92.94 93 ALA A CA 1
ATOM 722 C C . ALA A 1 93 ? -4.576 -2.301 -0.916 1.00 92.94 93 ALA A C 1
ATOM 724 O O . ALA A 1 93 ? -5.312 -2.090 0.049 1.00 92.94 93 ALA A O 1
ATOM 725 N N . THR A 1 94 ? -3.290 -2.634 -0.767 1.00 93.69 94 THR A N 1
ATOM 726 C CA . THR A 1 94 ? -2.641 -2.812 0.541 1.00 93.69 94 THR A CA 1
ATOM 727 C C . THR A 1 94 ? -2.691 -1.521 1.360 1.00 93.69 94 THR A C 1
ATOM 729 O O . THR A 1 94 ? -3.092 -1.544 2.525 1.00 93.69 94 THR A O 1
ATOM 732 N N . LYS A 1 95 ? -2.362 -0.373 0.753 1.00 91.31 95 LYS A N 1
ATOM 733 C CA . LYS A 1 95 ? -2.432 0.937 1.416 1.00 91.31 95 LYS A CA 1
ATOM 734 C C . LYS A 1 95 ? -3.847 1.275 1.876 1.00 91.31 95 LYS A C 1
ATOM 736 O O . LYS A 1 95 ? -4.028 1.608 3.045 1.00 91.31 95 LYS A O 1
ATOM 741 N N . ILE A 1 96 ? -4.855 1.125 1.018 1.00 91.06 96 ILE A N 1
ATOM 742 C CA . ILE A 1 96 ? -6.261 1.396 1.362 1.00 91.06 96 ILE A CA 1
ATOM 743 C C . ILE A 1 96 ? -6.701 0.564 2.576 1.00 91.06 96 ILE A C 1
ATOM 745 O O . ILE A 1 96 ? -7.330 1.097 3.492 1.00 91.06 96 ILE A O 1
ATOM 749 N N . VAL A 1 97 ? -6.328 -0.719 2.631 1.00 92.94 97 VAL A N 1
ATOM 750 C CA . VAL A 1 97 ? -6.647 -1.594 3.771 1.00 92.94 97 VAL A CA 1
ATOM 751 C C . VAL A 1 97 ? -5.938 -1.144 5.053 1.00 92.94 97 VAL A C 1
ATOM 753 O O . VAL A 1 97 ? -6.567 -1.134 6.114 1.00 92.94 97 VAL A O 1
ATOM 756 N N . ILE A 1 98 ? -4.673 -0.709 4.977 1.00 91.44 98 ILE A N 1
ATOM 757 C CA . ILE A 1 98 ? -3.947 -0.135 6.125 1.00 91.44 98 ILE A CA 1
ATOM 758 C C . ILE A 1 98 ? -4.672 1.107 6.653 1.00 91.44 98 ILE A C 1
ATOM 760 O O . ILE A 1 98 ? -4.899 1.215 7.858 1.00 91.44 98 ILE A O 1
ATOM 764 N N . TYR A 1 99 ? -5.092 2.020 5.774 1.00 88.38 99 TYR A N 1
ATOM 765 C CA . TYR A 1 99 ? -5.816 3.227 6.183 1.00 88.38 99 TYR A CA 1
ATOM 766 C C . TYR A 1 99 ? -7.184 2.920 6.780 1.00 88.38 99 TYR A C 1
ATOM 768 O O . TYR A 1 99 ? -7.530 3.472 7.824 1.00 88.38 99 TYR A O 1
ATOM 776 N N . ALA A 1 100 ? -7.936 1.992 6.190 1.00 89.88 100 ALA A N 1
ATOM 777 C CA . ALA A 1 100 ? -9.194 1.530 6.767 1.00 89.88 100 ALA A CA 1
ATOM 778 C C . ALA A 1 100 ? -8.987 0.947 8.177 1.00 89.88 100 ALA A C 1
ATOM 780 O O . ALA A 1 100 ? -9.771 1.217 9.090 1.00 89.88 100 ALA A O 1
ATOM 781 N N . TRP A 1 101 ? -7.905 0.189 8.380 1.00 90.50 101 TRP A N 1
ATOM 782 C CA . TRP A 1 101 ? -7.557 -0.371 9.684 1.00 90.50 101 TRP A CA 1
ATOM 783 C C . TRP A 1 101 ? -7.193 0.708 10.708 1.00 90.50 101 TRP A C 1
ATOM 785 O O . TRP A 1 101 ? -7.677 0.677 11.842 1.00 90.50 101 TRP A O 1
ATOM 795 N N . LEU A 1 102 ? -6.384 1.682 10.299 1.00 88.81 102 LEU A N 1
ATOM 796 C CA . LEU A 1 102 ? -5.982 2.833 11.099 1.00 88.81 102 LEU A CA 1
ATOM 797 C C . LEU A 1 102 ? -7.184 3.694 11.526 1.00 88.81 102 LEU A C 1
ATOM 799 O O . LEU A 1 102 ? -7.309 4.047 12.699 1.00 88.81 102 LEU A O 1
ATOM 803 N N . ILE A 1 103 ? -8.121 3.962 10.613 1.00 86.56 103 ILE A N 1
ATOM 804 C CA . ILE A 1 103 ? -9.355 4.708 10.906 1.00 86.56 103 ILE A CA 1
ATOM 805 C C . ILE A 1 103 ? -10.230 3.953 11.911 1.00 86.56 103 ILE A C 1
ATOM 807 O O . ILE A 1 103 ? -10.740 4.561 12.854 1.00 86.56 103 ILE A O 1
ATOM 811 N N . GLU A 1 104 ? -10.376 2.633 11.761 1.00 87.62 104 GLU A N 1
ATOM 812 C CA . GLU A 1 104 ? -11.111 1.816 12.735 1.00 87.62 104 GLU A CA 1
ATOM 813 C C . GLU A 1 104 ? -10.424 1.849 14.110 1.00 87.62 104 GLU A C 1
ATOM 815 O O . GLU A 1 104 ? -11.100 1.905 15.136 1.00 87.62 104 GLU A O 1
ATOM 820 N N . LYS A 1 105 ? -9.086 1.872 14.161 1.00 86.19 105 LYS A N 1
ATOM 821 C CA . LYS A 1 105 ? -8.337 2.020 15.417 1.00 86.19 105 LYS A CA 1
ATOM 822 C C . LYS A 1 105 ? -8.565 3.375 16.081 1.00 86.19 105 LYS A C 1
ATOM 824 O O . LYS A 1 105 ? -8.837 3.393 17.280 1.00 86.19 105 LYS A O 1
ATOM 829 N N . ILE A 1 106 ? -8.531 4.473 15.323 1.00 85.94 106 ILE A N 1
ATOM 830 C CA . ILE A 1 106 ? -8.889 5.805 15.838 1.00 85.94 106 ILE A CA 1
ATOM 831 C C . ILE A 1 106 ? -10.316 5.791 16.385 1.00 85.94 106 ILE A C 1
ATOM 833 O O . ILE A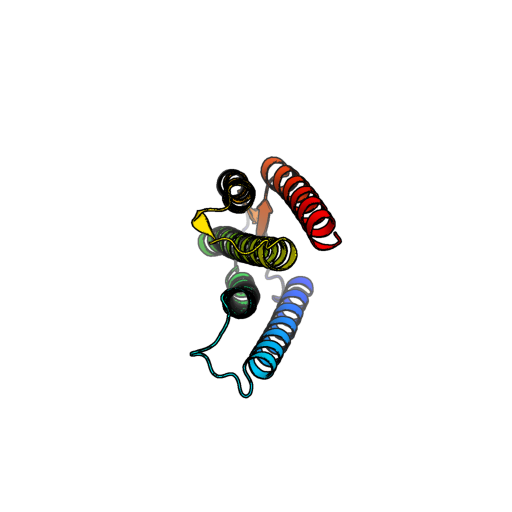 1 106 ? -10.563 6.312 17.468 1.00 85.94 106 ILE A O 1
ATOM 837 N N . TYR A 1 107 ? -11.260 5.192 15.654 1.00 83.25 107 TYR A N 1
ATOM 838 C CA . TYR A 1 107 ? -12.652 5.115 16.087 1.00 83.25 107 TYR A CA 1
ATOM 839 C C . TYR A 1 107 ? -12.789 4.380 17.422 1.00 83.25 107 TYR A C 1
ATOM 841 O O . TYR A 1 107 ? -13.455 4.886 18.317 1.00 83.25 107 TYR A O 1
ATOM 849 N N . VAL A 1 108 ? -12.129 3.228 17.579 1.00 84.31 108 VAL A N 1
ATOM 850 C CA . VAL A 1 108 ? -12.171 2.437 18.819 1.00 84.31 108 VAL A CA 1
ATOM 851 C C . VAL A 1 108 ? -11.596 3.207 20.014 1.00 84.31 108 VAL A C 1
ATOM 853 O O . VAL A 1 108 ? -12.170 3.125 21.094 1.00 84.31 108 VAL A O 1
ATOM 856 N N . VAL A 1 109 ? -10.504 3.959 19.833 1.00 80.94 109 VAL A N 1
ATOM 857 C CA . VAL A 1 109 ? -9.880 4.755 20.911 1.00 80.94 109 VAL A CA 1
ATOM 858 C C . VAL A 1 109 ? -10.697 6.011 21.232 1.00 80.94 109 VAL A C 1
ATOM 860 O O . VAL A 1 109 ? -10.891 6.349 22.393 1.00 80.94 109 VAL A O 1
ATOM 863 N N . SER A 1 110 ? -11.252 6.668 20.214 1.00 73.88 110 SER A N 1
ATOM 864 C CA . SER A 1 110 ? -12.022 7.908 20.363 1.00 73.88 110 SER A CA 1
ATOM 865 C C . SER A 1 110 ? -13.481 7.692 20.806 1.00 73.88 110 SER A C 1
ATOM 867 O O . SER A 1 110 ? -14.193 8.678 21.014 1.00 73.88 110 SER A O 1
ATOM 869 N N . ALA A 1 111 ? -13.980 6.453 20.881 1.00 59.50 111 ALA A N 1
ATOM 870 C CA . ALA A 1 111 ? -15.414 6.172 20.968 1.00 59.50 111 ALA A CA 1
ATOM 871 C C . ALA A 1 111 ? -16.069 6.544 22.313 1.00 59.50 111 ALA A C 1
ATOM 873 O O . ALA A 1 111 ? -16.192 5.743 23.238 1.00 59.50 111 ALA A O 1
ATOM 874 N N . THR A 1 112 ? -16.686 7.722 22.321 1.00 62.12 112 THR A N 1
ATOM 875 C CA . THR A 1 112 ? -17.901 8.067 23.064 1.00 62.12 112 THR A CA 1
ATOM 876 C C . THR A 1 112 ? -19.122 7.355 22.453 1.00 62.12 112 THR A C 1
ATOM 878 O O . THR A 1 112 ? -19.720 7.870 21.521 1.00 62.12 112 THR A O 1
ATOM 881 N N . ARG A 1 113 ? -19.477 6.151 22.938 1.00 60.12 113 ARG A N 1
ATOM 882 C CA . ARG A 1 113 ? -20.804 5.454 22.916 1.00 60.12 113 ARG A CA 1
ATOM 883 C C . ARG A 1 113 ? -21.773 5.573 21.700 1.00 60.12 113 ARG A C 1
ATOM 885 O O . ARG A 1 113 ? -22.939 5.213 21.838 1.00 60.12 113 ARG A O 1
ATOM 892 N N . GLN A 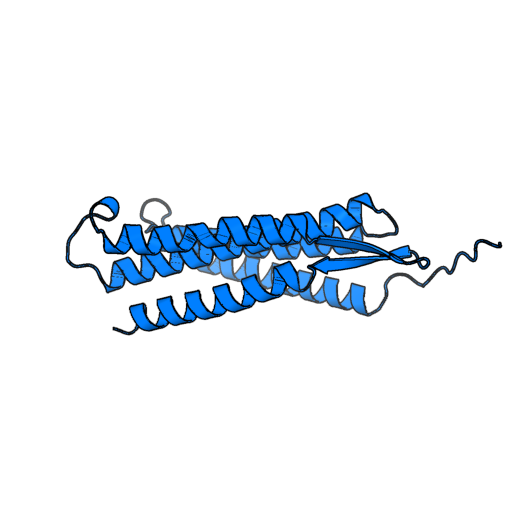1 114 ? -21.345 6.038 20.526 1.00 67.75 114 GLN A N 1
ATOM 893 C CA . GLN A 1 114 ? -22.180 6.288 19.339 1.00 67.75 114 GLN A CA 1
ATOM 894 C C . GLN A 1 114 ? -21.995 5.217 18.251 1.00 67.75 114 GLN A C 1
ATOM 896 O O . GLN A 1 114 ? -21.023 4.469 18.258 1.00 67.75 114 GLN A O 1
ATOM 901 N N . SER A 1 115 ? -22.938 5.141 17.304 1.00 69.69 115 SER A N 1
ATOM 902 C CA . SER A 1 115 ? -22.878 4.237 16.142 1.00 69.69 115 SER A CA 1
ATOM 903 C C . SER A 1 115 ? -21.916 4.750 15.053 1.00 69.69 115 SER A C 1
ATOM 905 O O . SER A 1 115 ? -21.854 5.955 14.795 1.00 69.69 115 SER A O 1
ATOM 907 N N . ARG A 1 116 ? -21.214 3.830 14.367 1.00 69.50 116 ARG A N 1
ATOM 908 C CA . ARG A 1 116 ? -20.141 4.095 13.376 1.00 69.50 116 ARG A CA 1
ATOM 909 C C . ARG A 1 116 ? -20.514 5.130 12.309 1.00 69.50 116 ARG A C 1
ATOM 911 O O . ARG A 1 116 ? -19.738 6.033 12.024 1.00 69.50 116 ARG A O 1
ATOM 918 N N . TRP A 1 117 ? -21.718 5.024 11.750 1.00 64.69 117 TRP A N 1
ATOM 919 C CA . TRP A 1 117 ? -22.194 5.882 10.654 1.00 64.69 117 TRP A CA 1
ATOM 920 C C . TRP A 1 117 ? -22.783 7.221 11.117 1.00 64.69 117 TRP A C 1
ATOM 922 O O . TRP A 1 117 ? -22.891 8.154 10.322 1.00 64.69 117 TRP A O 1
ATOM 932 N N . SER A 1 118 ? -23.137 7.328 12.401 1.00 70.56 118 SER A N 1
ATOM 933 C CA . SER A 1 118 ? -23.679 8.556 12.997 1.00 70.56 118 SER A CA 1
ATOM 934 C C . SER A 1 118 ? -22.571 9.560 13.329 1.00 70.56 118 SER A C 1
ATOM 936 O O . SER A 1 118 ? -22.780 10.774 13.320 1.00 70.56 118 SER A O 1
ATOM 938 N N . ASN A 1 119 ? -21.356 9.070 13.594 1.00 72.94 119 ASN A N 1
ATOM 939 C CA . ASN A 1 119 ? -20.267 9.918 14.045 1.00 72.94 119 ASN A CA 1
ATOM 940 C C . ASN A 1 119 ? -19.664 10.736 12.885 1.00 72.94 119 ASN A C 1
ATOM 942 O O . ASN A 1 119 ? -19.025 10.198 11.977 1.00 72.94 119 ASN A O 1
ATOM 946 N N . LYS A 1 120 ? -19.827 12.065 12.930 1.00 75.56 120 LYS A N 1
ATOM 947 C CA . LYS A 1 120 ? -19.289 12.990 11.915 1.00 75.56 120 LYS A CA 1
ATOM 948 C C . LYS A 1 120 ? -17.766 12.886 11.787 1.00 75.56 120 LYS A C 1
ATOM 950 O O . LYS A 1 120 ? -17.247 12.983 10.678 1.00 75.56 120 LYS A O 1
ATOM 955 N N . SER A 1 121 ? -17.061 12.608 12.885 1.00 74.00 121 SER A N 1
ATOM 956 C CA . SER A 1 121 ? -15.607 12.406 12.867 1.00 74.00 121 SER A CA 1
ATOM 957 C C . SER A 1 121 ? -15.195 11.150 12.096 1.00 74.00 121 SER A C 1
ATOM 959 O O . SER A 1 121 ? -14.175 11.169 11.414 1.00 74.00 121 SER A O 1
ATOM 961 N N . TYR A 1 122 ? -16.002 10.082 12.130 1.00 78.94 122 TYR A N 1
ATOM 962 C CA . TYR A 1 122 ? -15.738 8.875 11.340 1.00 78.94 122 TYR A CA 1
ATOM 963 C C . TYR A 1 122 ? -15.927 9.140 9.843 1.00 78.94 122 TYR A C 1
ATOM 965 O O . TYR A 1 122 ? -15.092 8.747 9.036 1.00 78.94 122 TYR A O 1
ATOM 973 N N . ARG A 1 123 ? -16.976 9.885 9.468 1.00 80.50 123 ARG A N 1
ATOM 974 C CA . ARG A 1 123 ? -17.218 10.280 8.069 1.00 80.50 123 ARG A CA 1
ATOM 975 C C . ARG A 1 123 ? -16.122 11.194 7.520 1.00 80.50 123 ARG A C 1
ATOM 977 O O . ARG A 1 123 ? -15.744 11.038 6.366 1.00 80.50 123 ARG A O 1
ATOM 984 N N . PHE A 1 124 ? -15.597 12.108 8.336 1.00 82.38 124 PHE A N 1
ATOM 985 C CA . PHE A 1 124 ? -14.463 12.950 7.951 1.00 82.38 124 PHE A CA 1
ATOM 986 C C . PHE A 1 124 ? -13.199 12.116 7.703 1.00 82.38 124 PHE A C 1
ATOM 988 O O . PHE A 1 124 ? -12.572 12.249 6.656 1.00 82.38 124 PHE A O 1
ATOM 995 N N . ASN A 1 125 ? -12.881 11.193 8.615 1.00 82.00 125 ASN A N 1
ATOM 996 C CA . ASN A 1 125 ? -11.750 10.278 8.449 1.00 82.00 125 ASN A CA 1
ATOM 997 C C . ASN A 1 125 ? -11.923 9.361 7.228 1.00 82.00 125 ASN A C 1
ATOM 999 O O . ASN A 1 125 ? -10.954 9.077 6.537 1.00 82.00 125 ASN A O 1
ATOM 1003 N N . LEU A 1 126 ? -13.153 8.939 6.920 1.00 81.44 126 LEU A N 1
ATOM 1004 C CA . LEU A 1 126 ? -13.452 8.193 5.699 1.00 81.44 126 LEU A CA 1
ATOM 1005 C C . LEU A 1 126 ? -13.288 9.063 4.441 1.00 81.44 126 LEU A C 1
ATOM 1007 O O . LEU A 1 126 ? -12.814 8.582 3.419 1.00 81.44 126 LEU A O 1
ATOM 1011 N N . GLY A 1 127 ? -13.613 10.355 4.518 1.00 80.81 127 GLY A N 1
ATOM 1012 C CA . GLY A 1 127 ? -13.324 11.329 3.461 1.00 80.81 127 GLY A CA 1
ATOM 1013 C C . GLY A 1 127 ? -11.826 11.480 3.175 1.00 80.81 127 GLY A C 1
ATOM 1014 O O . GLY A 1 127 ? -11.450 11.746 2.037 1.00 80.81 127 GLY A O 1
ATOM 1015 N N . LEU A 1 128 ? -10.964 11.210 4.160 1.00 81.19 128 LEU A N 1
ATOM 1016 C CA . LEU A 1 128 ? -9.511 11.148 3.983 1.00 81.19 128 LEU A CA 1
ATOM 1017 C C . LEU A 1 128 ? -9.065 9.963 3.095 1.00 81.19 128 LEU A C 1
ATOM 1019 O O . LEU A 1 128 ? -7.928 9.929 2.663 1.00 81.19 128 LEU A O 1
ATOM 1023 N N . LEU A 1 129 ? -9.922 8.992 2.763 1.00 82.00 129 LEU A N 1
ATOM 1024 C CA . LEU A 1 129 ? -9.595 7.970 1.751 1.00 82.00 129 LEU A CA 1
ATOM 1025 C C . LEU A 1 129 ? -9.838 8.448 0.313 1.00 82.00 129 LEU A C 1
ATOM 1027 O O . LEU A 1 129 ? -9.348 7.838 -0.632 1.00 82.00 129 LEU A O 1
ATOM 1031 N N . LEU A 1 130 ? -10.586 9.532 0.116 1.00 83.44 130 LEU A N 1
ATOM 1032 C CA . LEU A 1 130 ? -10.968 10.011 -1.213 1.00 83.44 130 LEU A CA 1
ATOM 1033 C C . LEU A 1 130 ? -9.764 10.509 -2.047 1.00 83.44 130 LEU A C 1
ATOM 1035 O O . LEU A 1 130 ? -9.675 10.142 -3.221 1.00 83.44 130 LEU A O 1
ATOM 1039 N N . PRO A 1 131 ? -8.780 11.240 -1.480 1.00 86.94 131 PRO A N 1
ATOM 1040 C CA . PRO A 1 131 ? -7.577 11.644 -2.212 1.00 86.94 131 PRO A CA 1
ATOM 1041 C C . PRO A 1 131 ? -6.714 10.460 -2.667 1.00 86.94 131 PRO A C 1
ATOM 1043 O O . PRO A 1 131 ? -6.039 10.565 -3.689 1.00 86.94 131 PRO A O 1
ATOM 1046 N N . TYR A 1 132 ? -6.768 9.316 -1.972 1.00 85.62 132 TYR A N 1
ATOM 1047 C CA . TYR A 1 132 ? -6.045 8.107 -2.387 1.00 85.62 132 TYR A CA 1
ATOM 1048 C C . TYR A 1 132 ? -6.491 7.603 -3.760 1.00 85.62 132 TYR A C 1
ATOM 1050 O O . TYR A 1 132 ? -5.665 7.112 -4.526 1.00 85.62 132 TYR A O 1
ATOM 1058 N N . ILE A 1 133 ? -7.774 7.763 -4.097 1.00 87.12 133 ILE A N 1
ATOM 1059 C CA . ILE A 1 133 ? -8.307 7.386 -5.411 1.00 87.12 133 ILE A CA 1
ATOM 1060 C C . ILE A 1 133 ? -7.690 8.273 -6.499 1.00 87.12 133 ILE A C 1
ATOM 1062 O O . ILE A 1 133 ? -7.275 7.772 -7.540 1.00 87.12 133 ILE A O 1
ATOM 1066 N N . ALA A 1 134 ? -7.563 9.579 -6.244 1.00 89.38 134 ALA A N 1
ATOM 1067 C CA . ALA A 1 134 ? -6.932 10.506 -7.182 1.00 89.38 134 ALA A CA 1
ATOM 1068 C C . ALA A 1 134 ? -5.440 10.189 -7.387 1.00 89.38 134 ALA A C 1
ATOM 1070 O O . ALA A 1 134 ? -4.963 10.190 -8.520 1.00 89.38 134 ALA A O 1
ATOM 1071 N N . ILE A 1 135 ? -4.718 9.857 -6.310 1.00 89.44 135 ILE A N 1
ATOM 1072 C CA . ILE A 1 135 ? -3.307 9.444 -6.380 1.00 89.44 135 ILE A CA 1
ATOM 1073 C C . ILE A 1 135 ? -3.162 8.145 -7.181 1.00 89.44 135 ILE A C 1
ATOM 1075 O O . ILE A 1 135 ? -2.275 8.050 -8.025 1.00 89.44 135 ILE A O 1
ATOM 1079 N N . PHE A 1 136 ? -4.051 7.172 -6.970 1.00 88.81 136 PHE A N 1
ATOM 1080 C CA . PHE A 1 136 ? -4.053 5.921 -7.727 1.00 88.81 136 PHE A CA 1
ATOM 1081 C C . PHE A 1 136 ? -4.235 6.158 -9.231 1.00 88.81 136 PHE A C 1
ATOM 1083 O O . PHE A 1 136 ? -3.477 5.624 -10.037 1.00 88.81 136 PHE A O 1
ATOM 1090 N N . VAL A 1 137 ? -5.180 7.019 -9.621 1.00 90.12 137 VAL A N 1
ATOM 1091 C CA . VAL A 1 137 ? -5.358 7.403 -11.031 1.00 90.12 137 VAL A CA 1
ATOM 1092 C C . VAL A 1 137 ? -4.091 8.064 -11.582 1.00 90.12 137 VAL A C 1
ATOM 1094 O O . VAL A 1 137 ? -3.681 7.765 -12.703 1.00 90.12 137 VAL A O 1
ATOM 1097 N N . LEU A 1 138 ? -3.427 8.907 -10.785 1.00 89.50 138 LEU A N 1
ATOM 1098 C CA . LEU A 1 138 ? -2.157 9.524 -11.163 1.00 89.50 138 LEU A CA 1
ATOM 1099 C C . LEU A 1 138 ? -1.064 8.476 -11.438 1.00 89.50 138 LEU A C 1
ATOM 1101 O O . LEU A 1 138 ? -0.353 8.595 -12.433 1.00 89.50 138 LEU A O 1
ATOM 1105 N N . MET A 1 139 ? -0.944 7.442 -10.599 1.00 87.38 139 MET A N 1
ATOM 1106 C CA . MET A 1 139 ? 0.033 6.360 -10.799 1.00 87.38 139 MET A CA 1
ATOM 1107 C C . MET A 1 139 ? -0.200 5.621 -12.118 1.00 87.38 139 MET A C 1
ATOM 1109 O O . MET A 1 139 ? 0.745 5.418 -12.875 1.00 87.38 139 MET A O 1
ATOM 1113 N N . ILE A 1 140 ? -1.460 5.305 -12.434 1.00 88.94 140 ILE A N 1
ATOM 1114 C CA . ILE A 1 140 ? -1.819 4.619 -13.681 1.00 88.94 140 ILE A CA 1
ATOM 1115 C C . ILE A 1 140 ? -1.496 5.480 -14.909 1.00 88.94 140 ILE A C 1
ATOM 1117 O O . ILE A 1 140 ? -1.028 4.957 -15.917 1.00 88.94 140 ILE A O 1
ATOM 1121 N N . ILE A 1 141 ? -1.698 6.798 -14.849 1.00 89.69 141 ILE A N 1
ATOM 1122 C CA . ILE A 1 141 ? -1.387 7.698 -15.973 1.00 89.69 141 ILE A CA 1
ATOM 1123 C C . ILE A 1 141 ? 0.130 7.857 -16.159 1.00 89.69 141 ILE A C 1
ATOM 1125 O O . ILE A 1 141 ? 0.618 7.874 -17.288 1.00 89.69 141 ILE A O 1
ATOM 1129 N N . TYR A 1 142 ? 0.883 7.965 -15.062 1.00 88.81 142 TYR A N 1
ATOM 1130 C CA . TYR A 1 142 ? 2.320 8.257 -15.074 1.00 88.81 142 TYR A CA 1
ATOM 1131 C C . TYR A 1 142 ? 3.224 7.014 -14.966 1.00 88.81 142 TYR A C 1
ATOM 1133 O O . TYR A 1 142 ? 4.396 7.137 -14.587 1.00 88.81 142 TYR A O 1
ATOM 1141 N N . HIS A 1 143 ? 2.717 5.834 -15.328 1.00 88.25 143 HIS A N 1
ATOM 1142 C CA . HIS A 1 143 ? 3.525 4.618 -15.405 1.00 88.25 143 HIS A CA 1
ATOM 1143 C C . HIS A 1 143 ? 4.598 4.725 -16.506 1.00 88.25 143 HIS A C 1
ATOM 1145 O O . HIS A 1 143 ? 4.422 5.372 -17.546 1.00 88.25 143 HIS A O 1
ATOM 1151 N N . ARG A 1 144 ? 5.746 4.089 -16.275 1.00 86.69 144 ARG A N 1
ATOM 1152 C CA . ARG A 1 144 ? 6.853 3.969 -17.227 1.00 86.69 144 ARG A CA 1
ATOM 1153 C C . ARG A 1 144 ? 7.246 2.500 -17.334 1.00 86.69 144 ARG A C 1
ATOM 1155 O O . ARG A 1 144 ? 7.682 1.900 -16.358 1.00 86.69 144 ARG A O 1
ATOM 1162 N N . ALA A 1 145 ? 7.099 1.942 -18.530 1.00 86.25 145 ALA A N 1
ATOM 1163 C CA . ALA A 1 145 ? 7.541 0.596 -18.870 1.00 86.25 145 ALA A CA 1
ATOM 1164 C C . ALA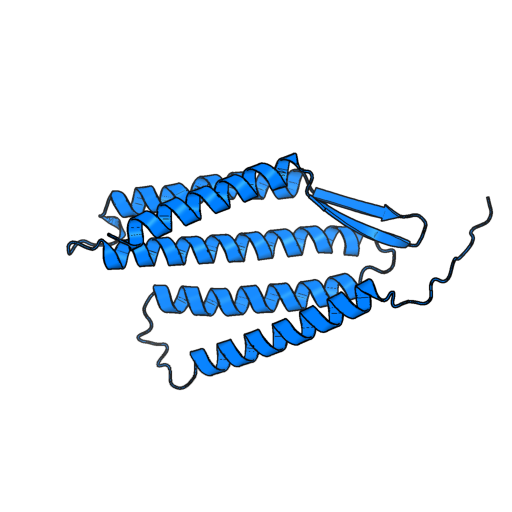 A 1 145 ? 8.259 0.660 -20.220 1.00 86.25 145 ALA A C 1
ATOM 1166 O O . ALA A 1 145 ? 7.647 1.030 -21.224 1.00 86.25 145 ALA A O 1
ATOM 1167 N N . TYR A 1 146 ? 9.557 0.359 -20.242 1.00 84.69 146 TYR A N 1
ATOM 1168 C CA . TYR A 1 146 ? 10.347 0.332 -21.472 1.00 84.69 146 TYR A CA 1
ATOM 1169 C C . TYR A 1 146 ? 11.289 -0.870 -21.493 1.00 84.69 146 TYR A C 1
ATOM 1171 O O . TYR A 1 146 ? 11.800 -1.297 -20.459 1.00 84.69 146 TYR A O 1
ATOM 1179 N N . ILE A 1 147 ? 11.489 -1.425 -22.689 1.00 84.62 147 ILE A N 1
ATOM 1180 C CA . ILE A 1 147 ? 12.416 -2.531 -22.930 1.00 84.62 147 ILE A CA 1
ATOM 1181 C C . ILE A 1 147 ? 13.707 -1.951 -23.490 1.00 84.62 147 ILE A C 1
ATOM 1183 O O . ILE A 1 147 ? 13.693 -1.224 -24.483 1.00 84.62 147 ILE A O 1
ATOM 1187 N N . GLU A 1 148 ? 14.814 -2.272 -22.838 1.00 81.00 148 GLU A N 1
ATOM 1188 C CA . GLU A 1 148 ? 16.151 -1.907 -23.277 1.00 81.00 148 GLU A CA 1
ATOM 1189 C C . GLU A 1 148 ? 16.606 -2.832 -24.428 1.00 81.00 148 GLU A C 1
ATOM 1191 O O . GLU A 1 148 ? 16.147 -3.974 -24.507 1.00 81.00 148 GLU A O 1
ATOM 1196 N N . PRO A 1 149 ? 17.520 -2.407 -25.326 1.00 76.56 149 PRO A N 1
ATOM 1197 C CA . PRO A 1 149 ? 17.965 -3.227 -26.462 1.00 76.56 149 PRO A CA 1
ATOM 1198 C C . PRO A 1 149 ? 18.565 -4.584 -26.071 1.00 76.56 149 PRO A C 1
ATOM 1200 O O . PRO A 1 149 ? 18.605 -5.501 -26.886 1.00 76.56 149 PRO A O 1
ATOM 1203 N N . ASN A 1 150 ? 19.002 -4.711 -24.818 1.00 71.94 150 ASN A N 1
ATOM 1204 C CA . ASN A 1 150 ? 19.545 -5.928 -24.224 1.00 71.94 150 ASN A CA 1
ATOM 1205 C C . ASN A 1 150 ? 18.456 -6.937 -23.790 1.00 71.94 150 ASN A C 1
ATOM 1207 O O . ASN A 1 150 ? 18.787 -7.997 -23.276 1.00 71.94 150 ASN A O 1
ATOM 1211 N N . GLY A 1 151 ? 17.167 -6.617 -23.969 1.00 74.62 151 GLY A N 1
ATOM 1212 C CA . GLY A 1 151 ? 16.034 -7.486 -23.620 1.00 74.62 151 GLY A CA 1
ATOM 1213 C C . GLY A 1 151 ? 15.489 -7.306 -22.197 1.00 74.62 151 GLY A C 1
ATOM 1214 O O . GLY A 1 151 ? 14.443 -7.871 -21.879 1.00 74.62 151 GLY A O 1
ATOM 1215 N N . TYR A 1 152 ? 16.139 -6.487 -21.363 1.00 79.06 152 TYR A N 1
ATOM 1216 C CA . TYR A 1 152 ? 15.680 -6.161 -20.010 1.00 79.06 152 TYR A CA 1
ATOM 1217 C C . TYR A 1 152 ? 14.526 -5.165 -20.032 1.00 79.06 152 TYR A C 1
ATOM 1219 O O . TYR A 1 152 ? 14.563 -4.171 -20.755 1.00 79.06 152 TYR A O 1
ATOM 1227 N N . CYS A 1 153 ? 13.516 -5.391 -19.197 1.00 85.19 153 CYS A N 1
ATOM 1228 C CA . CYS A 1 153 ? 12.444 -4.424 -19.001 1.00 85.19 153 CYS A CA 1
ATOM 1229 C C . CYS A 1 153 ? 12.663 -3.631 -17.716 1.00 85.19 153 CYS A C 1
ATOM 1231 O O . CYS A 1 153 ? 12.783 -4.189 -16.623 1.00 85.19 153 CYS A O 1
ATOM 1233 N N . ILE A 1 154 ? 12.66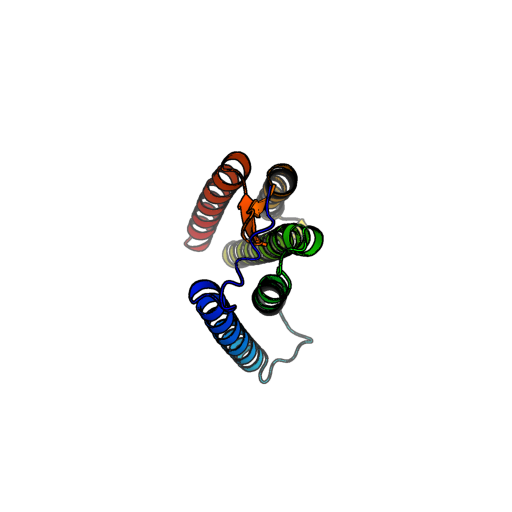0 -2.312 -17.873 1.00 84.19 154 ILE A N 1
ATOM 1234 C CA . ILE A 1 154 ? 12.766 -1.359 -16.783 1.00 84.19 154 ILE A CA 1
ATOM 1235 C C . ILE A 1 154 ? 11.365 -0.815 -16.507 1.00 84.19 154 ILE A C 1
ATOM 1237 O O . ILE A 1 154 ? 10.711 -0.231 -17.378 1.00 84.19 154 ILE A O 1
ATOM 1241 N N . ILE A 1 155 ? 10.909 -1.036 -15.275 1.00 89.00 155 ILE A N 1
ATOM 1242 C CA . ILE A 1 155 ? 9.620 -0.567 -14.766 1.00 89.00 155 ILE A CA 1
ATOM 1243 C C . ILE A 1 155 ? 9.824 0.575 -13.774 1.00 89.00 155 ILE A C 1
ATOM 1245 O O . ILE A 1 155 ? 10.791 0.593 -13.011 1.00 89.00 155 ILE A O 1
ATOM 1249 N N . GLY A 1 156 ? 8.895 1.523 -13.757 1.00 86.50 156 GLY A N 1
ATOM 1250 C CA . GLY A 1 156 ? 8.897 2.600 -12.780 1.00 86.50 156 GLY A CA 1
ATOM 1251 C C . GLY A 1 156 ? 7.695 3.523 -12.900 1.00 86.50 156 GLY A C 1
ATOM 1252 O O . GLY A 1 156 ? 6.878 3.420 -13.812 1.00 86.50 156 GLY A O 1
ATOM 1253 N N . ILE A 1 157 ? 7.612 4.467 -11.968 1.00 88.25 157 ILE A N 1
ATOM 1254 C CA . ILE A 1 157 ? 6.589 5.513 -11.944 1.00 88.25 157 ILE A CA 1
ATOM 1255 C C . ILE A 1 157 ? 7.309 6.852 -12.025 1.00 88.25 157 ILE A C 1
ATOM 1257 O O . ILE A 1 157 ? 8.314 7.070 -11.343 1.00 88.25 157 ILE A O 1
ATOM 1261 N N . ALA A 1 158 ? 6.813 7.758 -12.867 1.00 89.31 158 ALA A N 1
ATOM 1262 C CA . ALA A 1 158 ? 7.395 9.089 -12.965 1.00 89.31 158 ALA A CA 1
ATOM 1263 C C . ALA A 1 158 ? 7.302 9.827 -11.610 1.00 89.31 158 ALA A C 1
ATOM 1265 O O . ALA A 1 158 ? 6.336 9.638 -10.864 1.00 89.31 158 ALA A O 1
ATOM 1266 N N . PRO A 1 159 ? 8.241 10.739 -11.298 1.00 87.00 159 PRO A N 1
ATOM 1267 C CA . PRO A 1 159 ? 8.227 11.484 -10.036 1.00 87.00 159 PRO A CA 1
ATOM 1268 C C . PRO A 1 159 ? 6.925 12.269 -9.815 1.00 87.00 159 PRO A C 1
ATOM 1270 O O . PRO A 1 159 ? 6.526 12.473 -8.672 1.00 87.00 159 PRO A O 1
ATOM 1273 N N . ALA A 1 160 ? 6.222 12.637 -10.893 1.00 87.25 160 ALA A N 1
ATOM 1274 C CA . ALA A 1 160 ? 4.900 13.256 -10.833 1.00 87.25 160 ALA A CA 1
ATOM 1275 C C . ALA A 1 160 ? 3.849 12.398 -10.097 1.00 87.25 160 ALA A C 1
ATOM 1277 O O . ALA A 1 160 ? 2.982 12.961 -9.441 1.00 87.25 160 ALA A O 1
ATOM 1278 N N . GLY A 1 161 ? 3.932 11.064 -10.170 1.00 86.00 161 GLY A N 1
ATOM 1279 C CA . GLY A 1 161 ? 3.063 10.144 -9.423 1.00 86.00 161 GLY A CA 1
ATOM 1280 C C . GLY A 1 161 ? 3.624 9.772 -8.048 1.00 86.00 161 GLY A C 1
ATOM 1281 O O . GLY A 1 161 ? 2.893 9.742 -7.059 1.00 86.00 161 GLY A O 1
ATOM 1282 N N . THR A 1 162 ? 4.937 9.546 -7.965 1.00 90.12 162 THR A N 1
ATOM 1283 C CA . THR A 1 162 ? 5.600 9.068 -6.741 1.00 90.12 162 THR A CA 1
ATOM 1284 C C . THR A 1 162 ? 5.669 10.129 -5.640 1.00 90.12 162 THR A C 1
ATOM 1286 O O . THR A 1 162 ? 5.474 9.815 -4.466 1.00 90.12 162 THR A O 1
ATOM 1289 N N . VAL A 1 163 ? 5.921 11.397 -5.986 1.00 91.88 163 VAL A N 1
ATOM 1290 C CA . VAL A 1 163 ? 6.076 12.476 -4.993 1.00 91.88 163 VAL A CA 1
ATOM 1291 C C . VAL A 1 163 ? 4.772 12.748 -4.225 1.00 91.88 163 VAL A C 1
ATOM 1293 O O . VAL A 1 163 ? 4.812 12.707 -2.992 1.00 91.88 163 VAL A O 1
ATOM 1296 N N . PRO A 1 164 ? 3.609 12.957 -4.880 1.00 90.75 164 PRO A N 1
ATOM 1297 C CA . PRO A 1 164 ? 2.340 13.130 -4.171 1.00 90.75 164 PRO A CA 1
ATOM 1298 C C . PRO A 1 164 ? 1.995 11.940 -3.278 1.00 90.75 164 PRO A C 1
ATOM 1300 O O . PRO A 1 164 ? 1.506 12.126 -2.167 1.00 90.75 164 PRO A O 1
ATOM 1303 N N . LEU A 1 165 ? 2.290 10.725 -3.743 1.00 90.12 165 LEU A N 1
ATOM 1304 C CA . LEU A 1 165 ? 2.029 9.499 -3.004 1.00 90.12 165 LEU A CA 1
ATOM 1305 C C . LEU A 1 165 ? 2.806 9.440 -1.688 1.00 90.12 165 LEU A C 1
ATOM 1307 O O . LEU A 1 165 ? 2.207 9.186 -0.645 1.00 90.12 165 LEU A O 1
ATOM 1311 N N . ILE A 1 166 ? 4.115 9.701 -1.723 1.00 92.00 166 ILE A N 1
ATOM 1312 C CA . ILE A 1 166 ? 4.966 9.654 -0.525 1.00 92.00 166 ILE A CA 1
ATOM 1313 C C . ILE A 1 166 ? 4.554 10.740 0.472 1.00 92.00 166 ILE A C 1
ATOM 1315 O O . ILE A 1 166 ? 4.417 10.462 1.663 1.00 92.00 166 ILE A O 1
ATOM 1319 N N . ILE A 1 167 ? 4.321 11.967 -0.007 1.00 93.31 167 ILE A N 1
ATOM 1320 C CA . ILE A 1 167 ? 3.900 13.085 0.849 1.00 93.31 167 ILE A CA 1
ATOM 1321 C C . ILE A 1 167 ? 2.575 12.749 1.535 1.00 93.31 167 ILE A C 1
ATOM 1323 O O . ILE A 1 167 ? 2.437 12.918 2.748 1.00 93.31 167 ILE A O 1
ATOM 1327 N N . TYR A 1 168 ? 1.607 12.246 0.771 1.00 91.12 168 TYR A N 1
ATOM 1328 C CA . TYR A 1 168 ? 0.289 11.929 1.297 1.00 91.12 168 TYR A CA 1
ATOM 1329 C C . TYR A 1 168 ? 0.319 10.779 2.307 1.00 91.12 168 TYR A C 1
ATOM 1331 O O . TYR A 1 168 ? -0.345 10.852 3.344 1.00 91.12 168 TYR A O 1
ATOM 1339 N N . ASP A 1 169 ? 1.120 9.747 2.036 1.00 90.94 169 ASP A N 1
ATOM 1340 C CA . ASP A 1 169 ? 1.312 8.614 2.940 1.00 90.94 169 ASP A CA 1
ATOM 1341 C C . ASP A 1 169 ? 1.925 9.063 4.270 1.00 90.94 169 ASP A C 1
ATOM 1343 O O . ASP A 1 169 ? 1.422 8.727 5.342 1.00 90.94 169 ASP A O 1
ATOM 1347 N N . PHE A 1 170 ? 2.953 9.912 4.211 1.00 91.25 170 PHE A N 1
ATOM 1348 C CA . PHE A 1 170 ? 3.591 10.458 5.403 1.00 91.25 170 PHE A CA 1
ATOM 1349 C C . PHE A 1 170 ? 2.619 11.296 6.245 1.00 91.25 170 PHE A C 1
ATOM 1351 O O . PHE A 1 170 ? 2.474 11.065 7.447 1.00 91.25 170 PHE A O 1
ATOM 1358 N N . VAL A 1 171 ? 1.902 12.236 5.618 1.00 91.31 171 VAL A N 1
ATOM 1359 C CA . VAL A 1 171 ? 0.933 13.101 6.310 1.00 91.31 171 VAL A CA 1
ATOM 1360 C C . VAL A 1 171 ? -0.187 12.278 6.945 1.00 91.31 171 VAL A C 1
ATOM 1362 O O . VAL A 1 171 ? -0.535 12.504 8.106 1.00 91.31 171 VAL A O 1
ATOM 1365 N N . SER A 1 172 ? -0.730 11.300 6.219 1.00 88.00 172 SER A N 1
ATOM 1366 C CA . SER A 1 172 ? -1.845 10.477 6.694 1.00 88.00 172 SER A CA 1
ATOM 1367 C C . SER A 1 172 ? -1.440 9.582 7.868 1.00 88.00 172 SER A C 1
ATOM 1369 O O . SER A 1 172 ? -2.188 9.467 8.844 1.00 88.00 172 SER A O 1
ATOM 1371 N N . VAL A 1 173 ? -0.236 8.997 7.826 1.00 88.69 173 VAL A N 1
ATOM 1372 C CA . VAL A 1 173 ? 0.325 8.221 8.942 1.00 88.69 173 VAL A CA 1
ATOM 1373 C C . VAL A 1 173 ? 0.542 9.101 10.172 1.00 88.69 173 VAL A C 1
ATOM 1375 O O . VAL A 1 173 ? 0.104 8.730 11.262 1.00 88.69 173 VAL A O 1
ATOM 1378 N N . VAL A 1 174 ? 1.162 10.276 10.018 1.00 89.69 174 VAL A N 1
ATOM 1379 C CA . VAL A 1 174 ? 1.421 11.200 11.137 1.00 89.69 174 VAL A CA 1
ATOM 1380 C C . VAL A 1 174 ? 0.114 11.685 11.767 1.00 89.69 174 VAL A C 1
ATOM 1382 O O . VAL A 1 174 ? -0.029 11.655 12.994 1.00 89.69 174 VAL A O 1
ATOM 1385 N N . TYR A 1 175 ? -0.866 12.067 10.942 1.00 88.56 175 TYR A N 1
ATOM 1386 C CA . TYR A 1 175 ? -2.202 12.458 11.393 1.00 88.56 175 TYR A CA 1
ATOM 1387 C C . TYR A 1 175 ? -2.852 11.345 12.216 1.00 88.56 175 TYR A C 1
ATOM 1389 O O . TYR A 1 175 ? -3.298 11.568 13.346 1.00 88.56 175 TYR A O 1
ATOM 1397 N N . CYS A 1 176 ? -2.863 10.128 11.669 1.00 85.25 176 CYS A N 1
ATOM 1398 C CA . CYS A 1 176 ? -3.486 8.998 12.327 1.00 85.25 176 CYS A CA 1
ATOM 1399 C C . CYS A 1 176 ? -2.795 8.646 13.646 1.00 85.25 176 CYS A C 1
ATOM 1401 O O . CYS A 1 176 ? -3.464 8.400 14.647 1.00 85.25 176 CYS A O 1
ATOM 1403 N N . PHE A 1 177 ? -1.463 8.629 13.662 1.00 85.44 177 PHE A N 1
ATOM 1404 C CA . PHE A 1 177 ? -0.698 8.276 14.851 1.00 85.44 177 PHE A CA 1
ATOM 1405 C C . PHE A 1 177 ? -0.899 9.294 15.976 1.00 85.44 177 PHE A C 1
ATOM 1407 O O . PHE A 1 177 ? -1.104 8.915 17.128 1.00 85.44 177 PHE A O 1
ATOM 1414 N N . THR A 1 178 ? -0.935 10.584 15.633 1.00 85.38 178 THR A N 1
ATOM 1415 C CA . THR A 1 178 ? -1.237 11.659 16.588 1.00 85.38 178 THR A CA 1
ATOM 1416 C C . THR A 1 178 ? -2.612 11.458 17.215 1.00 85.38 178 THR A C 1
ATOM 1418 O O . THR A 1 178 ? -2.755 11.556 18.425 1.00 85.38 178 THR A O 1
ATOM 1421 N N . LYS A 1 179 ? -3.617 11.092 16.415 1.00 82.06 179 LYS A N 1
ATOM 1422 C CA . LYS A 1 179 ? -4.989 10.832 16.876 1.00 82.06 179 LYS A CA 1
ATOM 1423 C C . LYS A 1 179 ? -5.167 9.553 17.702 1.00 82.06 179 LYS A C 1
ATOM 1425 O O . LYS A 1 179 ? -6.171 9.454 18.392 1.00 82.06 179 LYS A O 1
ATOM 1430 N N . ILE A 1 180 ? -4.260 8.577 17.604 1.00 80.44 180 ILE A N 1
ATOM 1431 C CA . ILE A 1 180 ? -4.312 7.319 18.376 1.00 80.44 180 ILE A CA 1
ATOM 1432 C C . ILE A 1 180 ? -3.656 7.474 19.759 1.00 80.44 180 ILE A C 1
ATOM 1434 O O . ILE A 1 180 ? -3.979 6.722 20.675 1.00 80.44 180 ILE A O 1
ATOM 1438 N N . ARG A 1 181 ? -2.715 8.417 19.915 1.00 64.25 181 ARG A N 1
ATOM 1439 C CA . ARG A 1 181 ? -1.940 8.618 21.155 1.00 64.25 181 ARG A CA 1
ATOM 1440 C C . ARG A 1 181 ? -2.653 9.475 22.219 1.00 64.25 181 ARG A C 1
ATOM 1442 O O . ARG A 1 181 ? -2.096 9.653 23.299 1.00 64.25 181 ARG A O 1
ATOM 1449 N N . PHE A 1 182 ? -3.829 10.012 21.917 1.00 47.59 182 PHE A N 1
ATOM 1450 C CA . PHE A 1 182 ? -4.665 10.804 22.824 1.00 47.59 182 PHE A CA 1
ATOM 1451 C C . PHE A 1 182 ? -6.003 10.101 23.032 1.00 47.59 182 PHE A C 1
ATOM 1453 O O . PHE A 1 182 ? -6.523 10.188 24.164 1.00 47.59 182 PHE A O 1
#

Sequence (182 aa):
MPITIISSTQPDGGELAAKLVSLFSSTVLSVLYGVKTYNVQFKYLSYSRWLILLLYILSWAFTVMSMLLVTTNNGNFTSCLLSVLVCDILYCATKIVIYAWLIEKIYVVSATRQSRWSNKSYRFNLGLLLPYIAIFVLMIIYHRAYIEPNGYCIIGIAPAGTVPLIIYDFVSVVYCFTKIRF

Organism: NCBI:txid1340429

Radius of gyration: 20.51 Å; chains: 1; bounding box: 48×34×62 Å

pLDDT: mean 84.1, std 12.18, range [36.59, 96.12]

Secondary structure (DSSP, 8-state):
---------SSPHHHHHHHHHHHHHHHHHHHHHHHHHTT--GGG--HHHHHHHHHHHHHHHHHHHHHHHHHT-SS-HHHHHHHHHHHHHHHHHHHHHHHHHHHHHHHHHH--S--TTT-HHHHHHHHTTHHHHHHHHHHHHTEEEEE-TTSPEEEEE-HHHHHHHHHHHHHHHHHHHHHH--